Protein AF-A0A659UKK0-F1 (afdb_monomer_lite)

Radius of gyration: 21.69 Å; chains: 1; bounding box: 50×34×53 Å

pLDDT: mean 96.33, std 2.57, range [85.5, 98.81]

Foldseek 3Di:
DVQLVLLCQWQNVLDVCLNVLSVVLVVQCVVPPPPPSVVSVVVSVVVSVPGDTDRPVVVVVVVVVVCCVVVDDDDWDQLPFDQPDPVSVVVVRVPPHDQQCVDVVSHPPDDGD

Sequence (113 aa):
RRLVRMAMEDIGLADPQALVVANAAKDAYDYLGSPEGELAFAEATVYLATAPKSNAVYTAFKAATRAAKEHGSLLPPKHILNAPTKLMKEEDYGAGYRYDHDEPDAFSGQDYF

Secondary structure (DSSP, 8-state):
-HHHHHIIIIIGGG-THHHHHHHHHHHHHHHH-TTTTHHHHHHHHHHHHHS----HHHHHHHHHHHHHHHH--PPPPGGGS---SHHHHHTTTTTTPPPGGGSGGG-------

Structure (mmCIF, N/CA/C/O backbone):
data_AF-A0A659UKK0-F1
#
_entry.id   AF-A0A659UKK0-F1
#
loop_
_atom_site.group_PDB
_atom_site.id
_atom_site.type_symbol
_atom_site.label_atom_id
_atom_site.label_alt_id
_atom_site.label_comp_id
_atom_site.label_asym_id
_atom_site.label_entity_id
_atom_site.label_seq_id
_atom_site.pdbx_PDB_ins_code
_atom_site.Cartn_x
_atom_site.Cartn_y
_atom_site.Cartn_z
_atom_site.occupancy
_atom_site.B_iso_or_equiv
_atom_site.auth_seq_id
_atom_site.auth_comp_id
_atom_site.auth_asym_id
_atom_site.auth_atom_id
_atom_site.pdbx_PDB_model_num
ATOM 1 N N . ARG A 1 1 ? 13.217 5.309 -6.674 1.00 96.50 1 ARG A N 1
ATOM 2 C CA . ARG A 1 1 ? 12.400 6.102 -5.703 1.00 96.50 1 ARG A CA 1
ATOM 3 C C . ARG A 1 1 ? 11.157 6.753 -6.321 1.00 96.50 1 ARG A C 1
ATOM 5 O O . ARG A 1 1 ? 10.069 6.462 -5.854 1.00 96.50 1 ARG A O 1
ATOM 12 N N . ARG A 1 2 ? 11.265 7.634 -7.333 1.00 98.12 2 ARG A N 1
ATOM 13 C CA . ARG A 1 2 ? 10.076 8.303 -7.918 1.00 98.12 2 ARG A CA 1
ATOM 14 C C . ARG A 1 2 ? 9.097 7.340 -8.599 1.00 98.12 2 ARG A C 1
ATOM 16 O O . ARG A 1 2 ? 7.903 7.548 -8.464 1.00 98.12 2 ARG A O 1
ATOM 23 N N . LEU A 1 3 ? 9.591 6.257 -9.200 1.00 98.31 3 LEU A N 1
ATOM 24 C CA . LEU A 1 3 ? 8.756 5.184 -9.756 1.00 98.31 3 LEU A CA 1
ATOM 25 C C . LEU A 1 3 ? 7.833 4.554 -8.695 1.00 98.31 3 LEU A C 1
ATOM 27 O O . LEU A 1 3 ? 6.634 4.451 -8.906 1.00 98.31 3 LEU A O 1
ATOM 31 N N . VAL A 1 4 ? 8.358 4.259 -7.500 1.00 98.31 4 VAL A N 1
ATOM 32 C CA . VAL A 1 4 ? 7.560 3.756 -6.362 1.00 98.31 4 VAL A CA 1
ATOM 33 C C . VAL A 1 4 ? 6.497 4.770 -5.930 1.00 98.31 4 VAL A C 1
ATOM 35 O O . VAL A 1 4 ? 5.376 4.401 -5.593 1.00 98.31 4 VAL A O 1
ATOM 38 N N . ARG A 1 5 ? 6.823 6.070 -5.961 1.00 98.19 5 ARG A N 1
ATOM 39 C CA . ARG A 1 5 ? 5.847 7.118 -5.643 1.00 98.19 5 ARG A CA 1
ATOM 40 C C . ARG A 1 5 ? 4.724 7.179 -6.682 1.00 98.19 5 ARG A C 1
ATOM 42 O O . ARG A 1 5 ? 3.565 7.189 -6.287 1.00 98.19 5 ARG A O 1
ATOM 49 N N . MET A 1 6 ? 5.077 7.176 -7.966 1.00 98.31 6 MET A N 1
ATOM 50 C CA . MET A 1 6 ? 4.135 7.166 -9.091 1.00 98.31 6 MET A CA 1
ATOM 51 C C . MET A 1 6 ? 3.209 5.944 -9.040 1.00 98.31 6 MET A C 1
ATOM 53 O O . MET A 1 6 ? 2.004 6.084 -9.219 1.00 98.31 6 MET A O 1
ATOM 57 N N . ALA A 1 7 ? 3.738 4.765 -8.697 1.00 98.50 7 ALA A N 1
ATOM 58 C CA . ALA A 1 7 ? 2.944 3.547 -8.546 1.00 98.50 7 ALA A CA 1
ATOM 59 C C . ALA A 1 7 ? 1.777 3.695 -7.551 1.00 98.50 7 ALA A C 1
ATOM 61 O O . ALA A 1 7 ? 0.685 3.199 -7.806 1.00 98.50 7 ALA A O 1
ATOM 62 N N . MET A 1 8 ? 1.971 4.405 -6.435 1.00 97.62 8 MET A N 1
ATOM 63 C CA . MET A 1 8 ? 0.922 4.585 -5.419 1.00 97.62 8 MET A CA 1
ATOM 64 C C . MET A 1 8 ? 0.054 5.833 -5.636 1.00 97.62 8 MET A C 1
ATOM 66 O O . MET A 1 8 ? -1.075 5.875 -5.156 1.00 97.62 8 MET A O 1
ATOM 70 N N . GLU A 1 9 ? 0.589 6.866 -6.291 1.00 98.25 9 GLU A N 1
ATOM 71 C CA . GLU A 1 9 ? -0.087 8.160 -6.467 1.00 98.25 9 GLU A CA 1
ATOM 72 C C . GLU A 1 9 ? -0.895 8.243 -7.765 1.00 98.25 9 GLU A C 1
ATOM 74 O O . GLU A 1 9 ? -2.026 8.727 -7.739 1.00 98.25 9 GLU A O 1
ATOM 79 N N . ASP A 1 10 ? -0.332 7.750 -8.871 1.00 98.31 10 ASP A N 1
ATOM 80 C CA . ASP A 1 10 ? -0.880 7.929 -10.220 1.00 98.31 10 ASP A CA 1
ATOM 81 C C . ASP A 1 10 ? -1.542 6.660 -10.776 1.00 98.31 10 ASP A C 1
ATOM 83 O O . ASP A 1 10 ? -2.324 6.737 -11.725 1.00 98.31 10 ASP A O 1
ATOM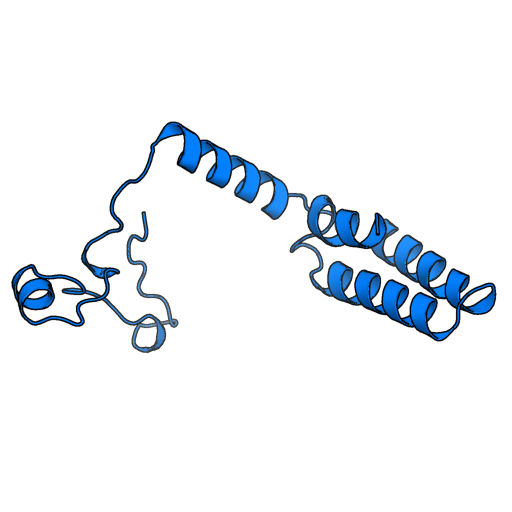 87 N N . ILE A 1 11 ? -1.238 5.489 -10.206 1.00 98.62 11 ILE A N 1
ATOM 88 C CA . ILE A 1 11 ? -1.792 4.188 -10.619 1.00 98.62 11 ILE A CA 1
ATOM 89 C C . ILE A 1 11 ? -2.680 3.606 -9.515 1.00 98.62 11 ILE A C 1
ATOM 91 O O . ILE A 1 11 ? -3.857 3.325 -9.750 1.00 98.62 11 ILE A O 1
ATOM 95 N N . GLY A 1 12 ? -2.153 3.471 -8.296 1.00 97.75 12 GLY A N 1
ATOM 96 C CA . GLY A 1 12 ? -2.925 3.068 -7.123 1.00 97.75 12 GLY A CA 1
ATOM 97 C C . GLY A 1 12 ? -3.675 1.750 -7.336 1.00 97.75 12 GLY A C 1
ATOM 98 O O . GLY A 1 12 ? -3.103 0.754 -7.766 1.00 97.75 12 GLY A O 1
ATOM 99 N N . LEU A 1 13 ? -4.978 1.744 -7.042 1.00 98.00 13 LEU A N 1
ATOM 100 C CA . LEU A 1 13 ? -5.824 0.554 -7.191 1.00 98.00 13 LEU A CA 1
ATOM 101 C C . LEU A 1 13 ? -6.288 0.285 -8.628 1.00 98.00 13 LEU A C 1
ATOM 103 O O . LEU A 1 13 ? -6.942 -0.729 -8.850 1.00 98.00 13 LEU A O 1
ATOM 107 N N . ALA A 1 14 ? -5.965 1.148 -9.600 1.00 98.31 14 ALA A N 1
ATOM 108 C CA . ALA A 1 14 ? -6.220 0.808 -11.000 1.00 98.31 14 ALA A CA 1
ATOM 109 C C . ALA A 1 14 ? -5.339 -0.361 -11.461 1.00 98.31 14 ALA A C 1
ATOM 111 O O . ALA A 1 14 ? -5.772 -1.157 -12.287 1.00 98.31 14 ALA A O 1
ATOM 112 N N . ASP A 1 15 ? -4.134 -0.474 -10.898 1.00 98.50 15 ASP A N 1
ATOM 113 C CA . ASP A 1 15 ? -3.274 -1.643 -11.040 1.00 98.50 15 ASP A CA 1
ATOM 114 C C . ASP A 1 15 ? -2.345 -1.790 -9.814 1.00 98.50 15 ASP A C 1
ATOM 116 O O . ASP A 1 15 ? -1.260 -1.199 -9.765 1.00 98.50 15 ASP A O 1
ATOM 120 N N . PRO A 1 16 ? -2.735 -2.608 -8.818 1.00 97.88 16 PRO A N 1
ATOM 121 C CA . PRO A 1 16 ? -1.934 -2.826 -7.616 1.00 97.88 16 PRO A CA 1
ATOM 122 C C . PRO A 1 16 ? -0.546 -3.439 -7.870 1.00 97.88 16 PRO A C 1
ATOM 124 O O . PRO A 1 16 ? 0.336 -3.311 -7.015 1.00 97.88 16 PRO A O 1
ATOM 127 N N . GLN A 1 17 ? -0.312 -4.082 -9.025 1.00 98.44 17 GLN A N 1
ATOM 128 C CA . GLN A 1 17 ? 0.996 -4.664 -9.352 1.00 98.44 17 GLN A CA 1
ATOM 129 C C . GLN A 1 17 ? 2.068 -3.597 -9.601 1.00 98.44 17 GLN A C 1
ATOM 131 O O . GLN A 1 17 ? 3.253 -3.871 -9.408 1.00 98.44 17 GLN A O 1
ATOM 136 N N . ALA A 1 18 ? 1.687 -2.355 -9.917 1.00 98.62 18 ALA A N 1
ATOM 137 C CA . ALA A 1 18 ? 2.623 -1.255 -10.138 1.00 98.62 18 ALA A CA 1
ATOM 138 C C . ALA A 1 18 ? 3.599 -1.030 -8.970 1.00 98.62 18 ALA A C 1
ATOM 140 O O . ALA A 1 18 ? 4.783 -0.763 -9.191 1.00 98.62 18 ALA A O 1
ATOM 141 N N . LEU A 1 19 ? 3.128 -1.157 -7.722 1.00 98.44 19 LEU A N 1
ATOM 142 C CA . LEU A 1 19 ? 3.987 -1.005 -6.544 1.00 98.44 19 LEU A CA 1
ATOM 143 C C . LEU A 1 19 ? 4.987 -2.162 -6.429 1.00 98.44 19 LEU A C 1
ATOM 145 O O . LEU A 1 19 ? 6.151 -1.940 -6.096 1.00 98.44 19 LEU A O 1
ATOM 149 N N . VAL A 1 20 ? 4.542 -3.382 -6.735 1.00 98.56 20 VAL A N 1
ATOM 150 C CA . VAL A 1 20 ? 5.381 -4.586 -6.712 1.00 98.56 20 VAL A CA 1
ATOM 151 C C . VAL A 1 20 ? 6.483 -4.477 -7.763 1.00 98.56 20 VAL A C 1
ATOM 153 O O . VAL A 1 20 ? 7.655 -4.618 -7.423 1.00 98.56 20 VAL A O 1
ATOM 156 N N . VAL A 1 21 ? 6.132 -4.122 -9.003 1.00 98.69 21 VAL A N 1
ATOM 157 C CA . VAL A 1 21 ? 7.086 -3.925 -10.108 1.00 98.69 21 VAL A CA 1
ATOM 158 C C . VAL A 1 21 ? 8.111 -2.839 -9.772 1.00 98.69 21 VAL A C 1
ATOM 160 O O . VAL A 1 21 ? 9.313 -3.042 -9.937 1.00 98.69 21 VAL A O 1
ATOM 163 N N . ALA A 1 22 ? 7.671 -1.692 -9.243 1.00 98.69 22 ALA A N 1
ATOM 164 C CA . ALA A 1 22 ? 8.581 -0.601 -8.895 1.00 98.69 22 ALA A CA 1
ATOM 165 C C . ALA A 1 22 ? 9.552 -0.963 -7.752 1.00 98.69 22 ALA A C 1
ATOM 167 O O . ALA A 1 22 ? 10.690 -0.482 -7.746 1.00 98.69 22 ALA A O 1
ATOM 168 N N . ASN A 1 23 ? 9.120 -1.792 -6.795 1.00 98.62 23 ASN A N 1
ATOM 169 C CA . ASN A 1 23 ? 9.985 -2.309 -5.731 1.00 98.62 23 ASN A CA 1
ATOM 170 C C . ASN A 1 23 ? 10.962 -3.363 -6.263 1.00 98.62 23 ASN A C 1
ATOM 172 O O . ASN A 1 23 ? 12.154 -3.257 -5.989 1.00 98.62 23 ASN A O 1
ATOM 176 N N . ALA A 1 24 ? 10.493 -4.296 -7.096 1.00 98.62 24 ALA A N 1
ATOM 177 C CA . ALA A 1 24 ? 11.342 -5.297 -7.736 1.00 98.62 24 ALA A CA 1
ATOM 178 C C . ALA A 1 24 ? 12.444 -4.649 -8.589 1.00 98.62 24 ALA A C 1
ATOM 180 O O . ALA A 1 24 ? 13.597 -5.063 -8.523 1.00 98.62 24 ALA A O 1
ATOM 181 N N . ALA A 1 25 ? 12.131 -3.569 -9.313 1.00 98.56 25 ALA A N 1
ATOM 182 C CA . ALA A 1 25 ? 13.132 -2.813 -10.063 1.00 98.56 25 ALA A CA 1
ATOM 183 C C . ALA A 1 25 ? 14.187 -2.154 -9.161 1.00 98.56 25 ALA A C 1
ATOM 185 O O . ALA A 1 25 ? 15.367 -2.117 -9.505 1.00 98.56 25 ALA A O 1
ATOM 186 N N . LYS A 1 26 ? 13.778 -1.650 -7.988 1.00 98.25 26 LYS A N 1
ATOM 187 C CA . LYS A 1 26 ? 14.713 -1.146 -6.973 1.00 98.25 26 LYS A CA 1
ATOM 188 C C . LYS A 1 26 ? 15.603 -2.276 -6.450 1.00 98.25 26 LYS A C 1
ATOM 190 O O . LYS A 1 26 ? 16.802 -2.065 -6.327 1.00 98.25 26 LYS A O 1
ATOM 195 N N . ASP A 1 27 ? 15.044 -3.450 -6.166 1.00 98.50 27 ASP A N 1
ATOM 196 C CA . ASP A 1 27 ? 15.811 -4.572 -5.612 1.00 98.50 27 ASP A CA 1
ATOM 197 C C . ASP A 1 27 ? 16.779 -5.162 -6.649 1.00 98.50 27 ASP A C 1
ATOM 199 O O . ASP A 1 27 ? 17.923 -5.466 -6.320 1.00 98.50 27 ASP A O 1
ATOM 203 N N . ALA A 1 28 ? 16.368 -5.238 -7.918 1.00 98.44 28 ALA A N 1
ATOM 204 C CA . ALA A 1 28 ? 17.232 -5.636 -9.025 1.00 98.44 28 ALA A CA 1
ATOM 205 C C . ALA A 1 28 ? 18.410 -4.667 -9.210 1.00 98.44 28 ALA A C 1
ATOM 207 O O . ALA A 1 28 ? 19.546 -5.107 -9.387 1.00 98.44 28 ALA A O 1
ATOM 208 N N . TYR A 1 29 ? 18.160 -3.356 -9.117 1.00 98.25 29 TYR A N 1
ATOM 209 C CA . TYR A 1 29 ? 19.228 -2.359 -9.174 1.00 98.25 29 TYR A CA 1
ATOM 210 C C . TYR A 1 29 ? 20.185 -2.473 -7.983 1.00 98.25 29 TYR A C 1
ATOM 212 O O . TYR A 1 29 ? 21.395 -2.400 -8.171 1.00 98.25 29 TYR A O 1
ATOM 220 N N . ASP A 1 30 ? 19.669 -2.675 -6.769 1.00 98.06 30 ASP A N 1
ATOM 221 C CA . ASP A 1 30 ? 20.511 -2.850 -5.581 1.00 98.06 30 ASP A CA 1
ATOM 222 C C . ASP A 1 30 ? 21.383 -4.115 -5.672 1.00 98.06 30 ASP A C 1
ATOM 224 O O . ASP A 1 30 ? 22.494 -4.131 -5.145 1.00 98.06 30 ASP A O 1
ATOM 228 N N . TYR A 1 31 ? 20.893 -5.163 -6.343 1.00 98.19 31 TYR A N 1
ATOM 229 C CA . TYR A 1 31 ? 21.625 -6.412 -6.544 1.00 98.19 31 TYR A CA 1
ATOM 230 C C . TYR A 1 31 ? 22.699 -6.316 -7.638 1.00 98.19 31 TYR A C 1
ATOM 232 O O . TYR A 1 31 ? 23.824 -6.765 -7.425 1.00 98.19 31 TYR A O 1
ATOM 240 N N . LEU A 1 32 ? 22.365 -5.745 -8.801 1.00 98.06 32 LEU A N 1
ATOM 241 C CA . LEU A 1 32 ? 23.254 -5.719 -9.973 1.00 98.06 32 LEU A CA 1
ATOM 242 C C . LEU A 1 32 ? 24.154 -4.477 -10.029 1.00 98.06 32 LEU A C 1
ATOM 244 O O . LEU A 1 32 ? 25.270 -4.539 -10.540 1.00 98.06 32 LEU A O 1
ATOM 248 N N . GLY A 1 33 ? 23.685 -3.340 -9.513 1.00 96.69 33 GLY A N 1
ATOM 249 C CA . GLY A 1 33 ? 24.343 -2.047 -9.683 1.00 96.69 33 GLY A CA 1
ATOM 250 C C . GLY A 1 33 ? 24.416 -1.595 -11.146 1.00 96.69 33 GLY A C 1
ATOM 251 O O . GLY A 1 33 ? 23.808 -2.178 -12.043 1.00 96.69 33 GLY A O 1
ATOM 252 N N . SER A 1 34 ? 25.160 -0.520 -11.403 1.00 95.44 34 SER A N 1
ATOM 253 C CA . SER A 1 34 ? 25.392 -0.054 -12.773 1.00 95.44 34 SER A CA 1
ATOM 254 C C . SER A 1 34 ? 26.470 -0.886 -13.480 1.00 95.44 34 SER A C 1
ATOM 256 O O . SER A 1 34 ? 27.475 -1.233 -12.853 1.00 95.44 34 SER A O 1
ATOM 258 N N . PRO A 1 35 ? 26.325 -1.124 -14.799 1.00 95.44 35 PRO A N 1
ATOM 259 C CA . PRO A 1 35 ? 25.248 -0.621 -15.669 1.00 95.44 35 PRO A CA 1
ATOM 260 C C . PRO A 1 35 ? 24.022 -1.549 -15.766 1.00 95.44 35 PRO A C 1
ATOM 262 O O . PRO A 1 35 ? 22.963 -1.125 -16.216 1.00 95.44 35 PRO A O 1
ATOM 265 N N . GLU A 1 36 ? 24.143 -2.813 -15.366 1.00 95.25 36 GLU A N 1
ATOM 266 C CA . GLU A 1 36 ? 23.150 -3.854 -15.672 1.00 95.25 36 GLU A CA 1
ATOM 267 C C . GLU A 1 36 ? 21.796 -3.624 -14.980 1.00 95.25 36 GLU A C 1
ATOM 269 O O . GLU A 1 36 ? 20.740 -3.856 -15.571 1.00 95.25 36 GLU A O 1
ATOM 274 N N . GLY A 1 37 ? 21.807 -3.087 -13.760 1.00 95.31 37 GLY A N 1
ATOM 275 C CA . GLY A 1 37 ? 20.606 -2.774 -12.991 1.00 95.31 37 GLY A CA 1
ATOM 276 C C . GLY A 1 37 ? 19.778 -1.616 -13.556 1.00 95.31 37 GLY A C 1
ATOM 277 O O . GLY A 1 37 ? 18.596 -1.498 -13.233 1.00 95.31 37 GLY A O 1
ATOM 278 N N . GLU A 1 38 ? 20.347 -0.758 -14.410 1.00 97.31 38 GLU A N 1
ATOM 279 C CA . GLU A 1 38 ? 19.631 0.396 -14.980 1.00 97.31 38 GLU A CA 1
ATOM 280 C C . GLU A 1 38 ? 18.449 -0.038 -15.858 1.00 97.31 38 GLU A C 1
ATOM 282 O O . GLU A 1 38 ? 17.414 0.639 -15.894 1.00 97.31 38 GLU A O 1
ATOM 287 N N . LEU A 1 39 ? 18.563 -1.205 -16.502 1.00 98.06 39 LEU A N 1
ATOM 288 C CA . LEU A 1 39 ? 17.505 -1.770 -17.336 1.00 98.06 39 LEU A CA 1
ATOM 289 C C . LEU A 1 39 ? 16.228 -2.056 -16.532 1.00 98.06 39 LEU A C 1
ATOM 291 O O . LEU A 1 39 ? 15.131 -1.840 -17.044 1.00 98.06 39 LEU A O 1
ATOM 295 N N . ALA A 1 40 ? 16.353 -2.432 -15.255 1.00 98.31 40 ALA A N 1
ATOM 296 C CA . ALA A 1 40 ? 15.203 -2.671 -14.387 1.00 98.31 40 ALA A CA 1
ATOM 297 C C . ALA A 1 40 ? 14.380 -1.389 -14.159 1.00 98.31 40 ALA A C 1
ATOM 299 O O . ALA A 1 40 ? 13.147 -1.418 -14.126 1.00 98.31 40 ALA A O 1
ATOM 300 N N . PHE A 1 41 ? 15.038 -0.227 -14.054 1.00 98.31 41 PHE A N 1
ATOM 301 C CA . PHE A 1 41 ? 14.329 1.051 -13.966 1.00 98.31 41 PHE A CA 1
ATOM 302 C C . PHE A 1 41 ? 13.690 1.461 -15.290 1.00 98.31 41 PHE A C 1
ATOM 304 O O . PHE A 1 41 ? 12.606 2.051 -15.268 1.00 98.31 41 PHE A O 1
ATOM 311 N N . ALA A 1 42 ? 14.318 1.151 -16.426 1.00 98.38 42 ALA A N 1
ATOM 312 C CA . ALA A 1 42 ? 13.718 1.386 -17.737 1.00 98.38 42 ALA A CA 1
ATOM 313 C C . ALA A 1 42 ? 12.437 0.552 -17.916 1.00 98.38 42 ALA A C 1
ATOM 315 O O . ALA A 1 42 ? 11.393 1.107 -18.265 1.00 98.38 42 ALA A O 1
ATOM 316 N N . GLU A 1 43 ? 12.487 -0.740 -17.584 1.00 98.56 43 GLU A N 1
ATOM 317 C CA . GLU A 1 43 ? 11.337 -1.649 -17.625 1.00 98.56 43 GLU A CA 1
ATOM 318 C C . GLU A 1 43 ? 10.186 -1.152 -16.739 1.00 98.56 43 GLU A C 1
ATOM 320 O O . GLU A 1 43 ? 9.066 -0.953 -17.220 1.00 98.56 43 GLU A O 1
ATOM 325 N N . ALA A 1 44 ? 10.469 -0.843 -15.468 1.00 98.62 44 ALA A N 1
ATOM 326 C CA . ALA A 1 44 ? 9.459 -0.306 -14.560 1.00 98.62 44 ALA A CA 1
ATOM 327 C C . ALA A 1 44 ? 8.884 1.032 -15.048 1.00 98.62 44 ALA A C 1
ATOM 329 O O . ALA A 1 44 ? 7.694 1.288 -14.888 1.00 98.62 44 ALA A O 1
ATOM 330 N N . THR A 1 45 ? 9.690 1.893 -15.671 1.00 98.75 45 THR A N 1
ATOM 331 C CA . THR A 1 45 ? 9.197 3.171 -16.210 1.00 98.75 45 THR A CA 1
ATOM 332 C C . THR A 1 45 ? 8.172 2.951 -17.318 1.00 98.75 45 THR A C 1
ATOM 334 O O . THR A 1 45 ? 7.114 3.580 -17.294 1.00 98.75 45 THR A O 1
ATOM 337 N N . VAL A 1 46 ? 8.453 2.047 -18.261 1.00 98.69 46 VAL A N 1
ATOM 338 C CA . VAL A 1 46 ? 7.520 1.721 -19.349 1.00 98.69 46 VAL A CA 1
ATOM 339 C C . VAL A 1 46 ? 6.239 1.111 -18.786 1.00 98.69 46 VAL A C 1
ATOM 341 O O . VAL A 1 46 ? 5.156 1.573 -19.142 1.00 98.69 46 VAL A O 1
ATOM 344 N N . TYR A 1 47 ? 6.358 0.167 -17.845 1.00 98.81 47 TYR A N 1
ATOM 345 C CA . TYR A 1 47 ? 5.213 -0.430 -17.156 1.00 98.81 47 TYR A CA 1
ATOM 346 C C . TYR A 1 47 ? 4.292 0.642 -16.557 1.00 98.81 47 TYR A C 1
ATOM 348 O O . TYR A 1 47 ? 3.100 0.699 -16.866 1.00 98.81 47 TYR A O 1
ATOM 356 N N . LEU A 1 48 ? 4.851 1.545 -15.742 1.00 98.69 48 LEU A N 1
ATOM 357 C CA . LEU A 1 48 ? 4.080 2.599 -15.081 1.00 98.69 48 LEU A CA 1
ATOM 358 C C . LEU A 1 48 ? 3.483 3.588 -16.094 1.00 98.69 48 LEU A C 1
ATOM 360 O O . LEU A 1 48 ? 2.355 4.053 -15.912 1.00 98.69 48 LEU A O 1
ATOM 364 N N . ALA A 1 49 ? 4.197 3.891 -17.183 1.00 98.62 49 ALA A N 1
ATOM 365 C CA . ALA A 1 49 ? 3.704 4.768 -18.241 1.00 98.62 49 ALA A CA 1
ATOM 366 C C . ALA A 1 49 ? 2.454 4.192 -18.926 1.00 98.62 49 ALA A C 1
ATOM 368 O O . ALA A 1 49 ? 1.496 4.934 -19.156 1.00 98.62 49 ALA A O 1
ATOM 369 N N . THR A 1 50 ? 2.415 2.880 -19.165 1.00 98.50 50 THR A N 1
ATOM 370 C CA . THR A 1 50 ? 1.302 2.203 -19.852 1.00 98.50 50 THR A CA 1
ATOM 371 C C . THR A 1 50 ? 0.198 1.686 -18.928 1.00 98.50 50 THR A C 1
ATOM 373 O O . THR A 1 50 ? -0.883 1.365 -19.411 1.00 98.50 50 THR A O 1
ATOM 376 N N . ALA A 1 51 ? 0.435 1.621 -17.614 1.00 98.62 51 ALA A N 1
ATOM 377 C CA . ALA A 1 51 ? -0.551 1.151 -16.638 1.00 98.62 51 ALA A CA 1
ATOM 378 C C . ALA A 1 51 ? -1.833 2.017 -16.619 1.00 98.62 51 ALA A C 1
ATOM 380 O O . ALA A 1 51 ? -1.767 3.226 -16.883 1.00 98.62 51 ALA A O 1
ATOM 381 N N . PRO A 1 52 ? -3.004 1.453 -16.270 1.00 98.50 52 PRO A N 1
ATOM 382 C CA . PRO A 1 52 ? -4.204 2.249 -16.033 1.00 98.50 52 PRO A CA 1
ATOM 383 C C . PRO A 1 52 ? -3.963 3.236 -14.878 1.00 98.50 52 PRO A C 1
ATOM 385 O O . PRO A 1 52 ? -3.258 2.936 -13.917 1.00 98.50 52 PRO A O 1
ATOM 388 N N . LYS A 1 53 ? -4.509 4.450 -14.994 1.00 98.44 53 LYS A N 1
ATOM 389 C CA . LYS A 1 53 ? -4.225 5.554 -14.067 1.00 98.44 53 LYS A CA 1
ATOM 390 C C . LYS A 1 53 ? -5.390 5.783 -13.112 1.00 98.44 53 LYS A C 1
ATOM 392 O O . LYS A 1 53 ? -6.541 5.847 -13.539 1.00 98.44 53 LYS A O 1
ATOM 397 N N . SER A 1 54 ? -5.087 5.949 -11.831 1.00 98.44 54 SER A N 1
ATOM 398 C CA . SER A 1 54 ? -6.051 6.354 -10.813 1.00 98.44 54 SER A CA 1
ATOM 399 C C . SER A 1 54 ? -5.347 7.011 -9.636 1.00 98.44 54 SER A C 1
ATOM 401 O O . SER A 1 54 ? -4.501 6.411 -8.978 1.00 98.44 54 SER A O 1
ATOM 403 N N . ASN A 1 55 ? -5.778 8.229 -9.318 1.00 98.06 55 ASN A N 1
ATOM 404 C CA . ASN A 1 55 ? -5.391 8.942 -8.104 1.00 98.06 55 ASN A CA 1
ATOM 405 C C . ASN A 1 55 ? -6.476 8.858 -7.010 1.00 98.06 55 ASN A C 1
ATOM 407 O O . ASN A 1 55 ? -6.473 9.653 -6.065 1.00 98.06 55 ASN A O 1
ATOM 411 N N . ALA A 1 56 ? -7.428 7.920 -7.125 1.00 98.25 56 ALA A N 1
ATOM 412 C CA . ALA A 1 56 ? -8.574 7.817 -6.219 1.00 98.25 56 ALA A CA 1
ATOM 413 C C . ALA A 1 56 ? -8.138 7.601 -4.761 1.00 98.25 56 ALA A C 1
ATOM 415 O O . ALA A 1 56 ? -8.595 8.304 -3.864 1.00 98.25 56 ALA A O 1
ATOM 416 N N . VAL A 1 57 ? -7.181 6.698 -4.521 1.00 97.25 57 VAL A N 1
ATOM 417 C CA . VAL A 1 57 ? -6.636 6.467 -3.171 1.00 97.25 57 VAL A CA 1
ATOM 418 C C . VAL A 1 57 ? -5.891 7.696 -2.656 1.00 97.25 57 VAL A C 1
ATOM 420 O O . VAL A 1 57 ? -6.058 8.081 -1.501 1.00 97.25 57 VAL A O 1
ATOM 423 N N . TYR A 1 58 ? -5.102 8.351 -3.512 1.00 97.38 58 TYR A N 1
ATOM 424 C CA . TYR A 1 58 ? -4.358 9.551 -3.136 1.00 97.38 58 TYR A CA 1
ATOM 425 C C . TYR A 1 58 ? -5.291 10.690 -2.696 1.00 97.38 58 TYR A C 1
ATOM 427 O O . TYR A 1 58 ? -5.079 11.321 -1.656 1.00 97.38 58 TYR A O 1
ATOM 435 N N . THR A 1 59 ? -6.358 10.928 -3.458 1.00 98.25 59 THR A N 1
ATOM 436 C CA . THR A 1 59 ? -7.355 11.961 -3.150 1.00 98.25 59 THR A CA 1
ATOM 437 C C . THR A 1 59 ? -8.209 11.598 -1.933 1.00 98.25 59 THR A C 1
ATOM 439 O O . THR A 1 59 ? -8.402 12.459 -1.069 1.00 98.25 59 THR A O 1
ATOM 442 N N . ALA A 1 60 ? -8.634 10.338 -1.796 1.00 98.19 60 ALA A N 1
ATOM 443 C CA . ALA A 1 60 ? -9.363 9.844 -0.627 1.00 98.19 60 ALA A CA 1
ATOM 444 C C . ALA A 1 60 ? -8.538 9.985 0.662 1.00 98.19 60 ALA A C 1
ATOM 446 O O . ALA A 1 60 ? -9.020 10.542 1.648 1.00 98.19 60 ALA A O 1
ATOM 447 N N . PHE A 1 61 ? -7.262 9.588 0.643 1.00 98.06 61 PHE A N 1
ATOM 448 C CA . PHE A 1 61 ? -6.372 9.728 1.797 1.00 98.06 61 PHE A CA 1
ATOM 449 C C . PHE A 1 61 ? -6.145 11.197 2.180 1.00 98.06 61 PHE A C 1
ATOM 451 O O . PHE A 1 61 ? -6.144 11.548 3.364 1.00 98.06 61 PHE A O 1
ATOM 458 N N . LYS A 1 62 ? -6.011 12.086 1.186 1.00 97.94 62 LYS A N 1
ATOM 459 C CA . LYS A 1 62 ? -5.915 13.534 1.417 1.00 97.94 62 LYS A CA 1
ATOM 460 C C . LYS A 1 62 ? -7.183 14.088 2.077 1.00 97.94 62 LYS A C 1
ATOM 462 O O . LYS A 1 62 ? -7.074 14.908 2.987 1.00 97.94 62 LYS A O 1
ATOM 467 N N . ALA A 1 63 ? -8.363 13.645 1.641 1.00 98.19 63 ALA A N 1
ATOM 468 C CA . ALA A 1 63 ? -9.637 14.048 2.231 1.00 98.19 63 ALA A CA 1
ATOM 469 C C . ALA A 1 63 ? -9.790 13.533 3.671 1.00 98.19 63 ALA A C 1
ATOM 471 O O . ALA A 1 63 ? -10.088 14.329 4.558 1.00 98.19 63 ALA A O 1
ATOM 472 N N . ALA A 1 64 ? -9.489 12.255 3.922 1.00 96.62 64 ALA A N 1
ATOM 473 C CA . ALA A 1 64 ? -9.520 11.660 5.260 1.00 96.62 64 ALA A CA 1
ATOM 474 C C . ALA A 1 64 ? -8.556 12.368 6.228 1.00 96.62 64 ALA A C 1
ATOM 476 O O . ALA A 1 6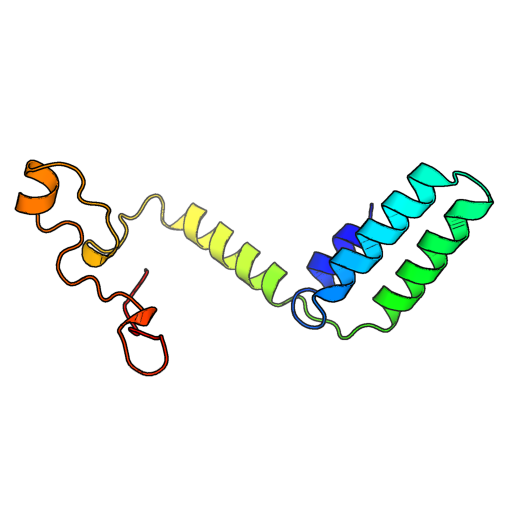4 ? -8.929 12.724 7.343 1.00 96.62 64 ALA A O 1
ATOM 477 N N . THR A 1 65 ? -7.333 12.666 5.774 1.00 96.69 65 THR A N 1
ATOM 478 C CA . THR A 1 65 ? -6.341 13.409 6.571 1.00 96.69 65 THR A CA 1
ATOM 479 C C . THR A 1 65 ? -6.825 14.816 6.920 1.00 96.69 65 THR A C 1
ATOM 481 O O . THR A 1 65 ? -6.547 15.313 8.011 1.00 96.69 65 THR A O 1
ATOM 484 N N . ARG A 1 66 ? -7.525 15.488 5.996 1.00 97.31 66 ARG A N 1
ATOM 485 C CA . ARG A 1 66 ? -8.110 16.807 6.254 1.00 97.31 66 ARG A CA 1
ATOM 486 C C . ARG A 1 66 ? -9.235 16.710 7.285 1.00 97.31 66 ARG A C 1
ATOM 488 O O . ARG A 1 66 ? -9.182 17.436 8.270 1.00 97.31 66 ARG A O 1
ATOM 495 N N . ALA A 1 67 ? -10.166 15.775 7.105 1.00 95.62 67 ALA A N 1
ATOM 496 C CA . ALA A 1 67 ? -11.268 15.559 8.038 1.00 95.62 67 ALA A CA 1
ATOM 497 C C . ALA A 1 67 ? -10.762 15.289 9.467 1.00 95.62 67 ALA A C 1
ATOM 499 O O . ALA A 1 67 ? -11.208 15.935 10.410 1.00 95.62 67 ALA A O 1
ATOM 500 N N . ALA A 1 68 ? -9.751 14.429 9.630 1.00 94.06 68 ALA A N 1
ATOM 501 C CA . ALA A 1 68 ? -9.155 14.149 10.939 1.00 94.06 68 ALA A CA 1
ATOM 502 C C . ALA A 1 68 ? -8.531 15.394 11.606 1.00 94.06 68 ALA A C 1
ATOM 504 O O . ALA A 1 68 ? -8.577 15.538 12.825 1.00 94.06 68 ALA A O 1
ATOM 505 N N . LYS A 1 69 ? -7.955 16.313 10.819 1.00 94.75 69 LYS A N 1
ATOM 506 C CA . LYS A 1 69 ? -7.397 17.576 11.336 1.00 94.75 69 LYS A CA 1
ATOM 507 C C . LYS A 1 69 ? -8.477 18.584 11.721 1.00 94.75 69 LYS A C 1
ATOM 509 O O . LYS A 1 69 ? -8.271 19.349 12.656 1.00 94.75 69 LYS A O 1
ATOM 514 N N . GLU A 1 70 ? -9.585 18.608 10.987 1.00 96.38 70 GLU A N 1
ATOM 515 C CA . GLU A 1 70 ? -10.677 19.569 11.177 1.00 96.38 70 GLU A CA 1
ATOM 516 C C . GLU A 1 70 ? -11.627 19.162 12.312 1.00 96.38 70 GLU A C 1
ATOM 518 O O . GLU A 1 70 ? -12.118 20.029 13.032 1.00 96.38 70 GLU A O 1
ATOM 523 N N . HIS A 1 71 ? -11.862 17.861 12.503 1.00 90.94 71 HIS A N 1
ATOM 524 C CA . HIS A 1 71 ? -12.873 17.348 13.436 1.00 90.94 71 HIS A CA 1
ATOM 525 C C . HIS A 1 71 ? -12.315 16.834 14.774 1.00 90.94 71 HIS A C 1
ATOM 527 O O . HIS A 1 71 ? -13.087 16.475 15.661 1.00 90.94 71 HIS A O 1
ATOM 533 N N . GLY A 1 72 ? -10.991 16.839 14.963 1.00 85.50 72 GLY A N 1
ATOM 534 C CA . GLY A 1 72 ? -10.359 16.396 16.208 1.00 85.50 72 GLY A CA 1
ATOM 535 C C . GLY A 1 72 ? -10.518 14.892 16.468 1.00 85.50 72 GLY A C 1
ATOM 536 O O . GLY A 1 72 ? -10.668 14.093 15.548 1.00 85.50 72 GLY A O 1
ATOM 537 N N . SER A 1 73 ? -10.443 14.491 17.739 1.00 87.88 73 SER A N 1
ATOM 538 C CA . SER A 1 73 ? -10.478 13.083 18.159 1.00 87.88 73 SER A CA 1
ATOM 539 C C . SER A 1 73 ? -11.884 12.654 18.576 1.00 87.88 73 SER A C 1
ATOM 541 O O . SER A 1 73 ? -12.180 12.559 19.767 1.00 87.88 73 SER A O 1
ATOM 543 N N . LEU A 1 74 ? -12.752 12.408 17.593 1.00 90.62 74 LEU A N 1
ATOM 544 C CA . LEU A 1 74 ? -14.056 11.789 17.836 1.00 90.62 74 LEU A CA 1
ATOM 545 C C . LEU A 1 74 ? -13.879 10.352 18.347 1.00 90.62 74 LEU A C 1
ATOM 547 O O . LEU A 1 74 ? -12.945 9.648 17.953 1.00 90.62 74 LEU A O 1
ATOM 551 N N . LEU A 1 75 ? -14.766 9.928 19.249 1.00 90.19 75 LEU A N 1
ATOM 552 C CA . LEU A 1 75 ? -14.795 8.542 19.706 1.00 90.19 75 LEU A CA 1
ATOM 553 C C . LEU A 1 75 ? -15.392 7.654 18.607 1.00 90.19 75 LEU A C 1
ATOM 555 O O . LEU A 1 75 ? -16.422 8.032 18.050 1.00 90.19 75 LEU A O 1
ATOM 559 N N . PRO A 1 76 ? -14.806 6.476 18.332 1.00 92.38 76 PRO A N 1
ATOM 560 C CA . PRO A 1 76 ? -15.423 5.501 17.443 1.00 92.38 76 PRO A CA 1
ATOM 561 C C . PRO A 1 76 ? -16.793 5.042 17.974 1.00 92.38 76 PRO A C 1
ATOM 563 O O . PRO A 1 76 ? -17.010 5.062 19.195 1.00 92.38 76 PRO A O 1
ATOM 566 N N . PRO A 1 77 ? -17.692 4.552 17.103 1.00 93.19 77 PRO A N 1
ATOM 567 C CA . PRO A 1 77 ? -18.933 3.912 17.524 1.00 93.19 77 PRO A CA 1
ATOM 568 C C . PRO A 1 77 ? -18.700 2.828 18.583 1.00 93.19 77 PRO A C 1
ATOM 570 O O . PRO A 1 77 ? -17.792 2.004 18.468 1.00 93.19 77 PRO A O 1
ATOM 573 N N . LYS A 1 78 ? -19.548 2.790 19.622 1.00 93.44 78 LYS A N 1
ATOM 574 C CA . LYS A 1 78 ? -19.375 1.869 20.763 1.00 93.44 78 LYS A CA 1
ATOM 575 C C . LYS A 1 78 ? -19.254 0.401 20.352 1.00 93.44 78 LYS A C 1
ATOM 577 O O . LYS A 1 78 ? -18.486 -0.333 20.970 1.00 93.44 78 LYS A O 1
ATOM 582 N N . HIS A 1 79 ? -19.977 -0.015 19.314 1.00 94.25 79 HIS A N 1
ATOM 583 C CA . HIS A 1 79 ? -19.999 -1.403 18.858 1.00 94.25 79 HIS A CA 1
ATOM 584 C C . HIS A 1 79 ? -18.669 -1.861 18.234 1.00 94.25 79 HIS A C 1
ATOM 586 O O . HIS A 1 79 ? -18.435 -3.057 18.169 1.00 94.25 79 HIS A O 1
ATOM 592 N N . ILE A 1 80 ? -17.764 -0.957 17.840 1.00 94.31 80 ILE A N 1
ATOM 593 C CA . ILE A 1 80 ? -16.413 -1.326 17.367 1.00 94.31 80 ILE A CA 1
ATOM 594 C C . ILE A 1 80 ? -15.319 -1.102 18.417 1.00 94.31 80 ILE A C 1
ATOM 596 O O . ILE A 1 80 ? -14.137 -1.325 18.150 1.00 94.31 80 ILE A O 1
ATOM 600 N N . LEU A 1 81 ? -15.688 -0.662 19.624 1.00 94.50 81 LEU A N 1
ATOM 601 C CA . LEU A 1 81 ? -14.742 -0.525 20.725 1.00 94.50 81 LEU A CA 1
ATOM 602 C C . LEU A 1 81 ? -14.387 -1.895 21.303 1.00 94.50 81 LEU A C 1
ATOM 604 O O . LEU A 1 81 ? -15.242 -2.751 21.519 1.00 94.50 81 LEU A O 1
ATOM 608 N N . ASN A 1 82 ? -13.111 -2.072 21.638 1.00 93.69 82 ASN A N 1
ATOM 609 C CA . ASN A 1 82 ? -12.678 -3.232 22.403 1.00 93.69 82 ASN A CA 1
ATOM 610 C C . ASN A 1 82 ? -13.205 -3.149 23.851 1.00 93.69 82 ASN A C 1
ATOM 612 O O . ASN A 1 82 ? -13.160 -2.083 24.470 1.00 93.69 82 ASN A O 1
ATOM 616 N N . ALA A 1 83 ? -13.625 -4.283 24.415 1.00 92.69 83 ALA A N 1
ATOM 617 C CA . ALA A 1 83 ? -14.158 -4.383 25.778 1.00 92.69 83 ALA A CA 1
ATOM 618 C C . ALA A 1 83 ? -13.425 -5.436 26.639 1.00 92.69 83 ALA A C 1
ATOM 620 O O . ALA A 1 83 ? -14.021 -6.423 27.084 1.00 92.69 83 ALA A O 1
ATOM 621 N N . PRO A 1 84 ? -12.114 -5.268 26.895 1.00 93.75 84 PRO A N 1
ATOM 622 C CA . PRO A 1 84 ? -11.316 -6.262 27.612 1.00 93.75 84 PRO A CA 1
ATOM 623 C C . PRO A 1 84 ? -11.581 -6.287 29.125 1.00 93.75 84 PRO A C 1
ATOM 625 O O . PRO A 1 84 ? -11.360 -7.313 29.766 1.00 93.75 84 PRO A O 1
ATOM 628 N N . THR A 1 85 ? -12.044 -5.181 29.716 1.00 95.31 85 THR A N 1
ATOM 629 C CA . THR A 1 85 ? -12.283 -5.078 31.166 1.00 95.31 85 THR A CA 1
ATOM 630 C C . THR A 1 85 ? -13.754 -5.290 31.522 1.00 95.31 85 THR A C 1
ATOM 632 O O . THR A 1 85 ? -14.637 -5.107 30.687 1.00 95.31 85 THR A O 1
ATOM 635 N N . LYS A 1 86 ? -14.033 -5.644 32.785 1.00 93.19 86 LYS A N 1
ATOM 636 C CA . LYS A 1 86 ? -15.411 -5.782 33.287 1.00 93.19 86 LYS A CA 1
ATOM 637 C C . LYS A 1 86 ? -16.190 -4.468 33.167 1.00 93.19 86 LYS A C 1
ATOM 639 O O . LYS A 1 86 ? -17.294 -4.481 32.646 1.00 93.19 86 LYS A O 1
ATOM 644 N N . LEU A 1 87 ? -15.563 -3.354 33.554 1.00 94.56 87 LEU A N 1
ATOM 645 C CA . LEU A 1 87 ? -16.156 -2.019 33.463 1.00 94.56 87 LEU A CA 1
ATOM 646 C C . LEU A 1 87 ? -16.532 -1.657 32.018 1.00 94.56 87 LEU A C 1
ATOM 648 O O . LEU A 1 87 ? -17.622 -1.171 31.772 1.00 94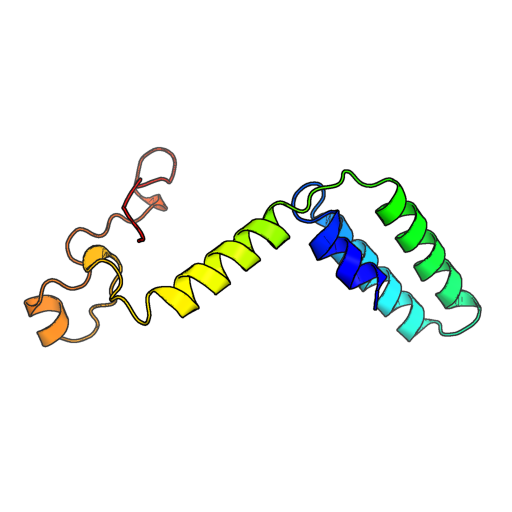.56 87 LEU A O 1
ATOM 652 N N . MET A 1 88 ? -15.666 -1.943 31.042 1.00 94.00 88 MET A N 1
ATOM 653 C CA . MET A 1 88 ? -15.964 -1.650 29.631 1.00 94.00 88 MET A CA 1
ATOM 654 C C . MET A 1 88 ? -17.159 -2.450 29.101 1.00 94.00 88 MET A C 1
ATOM 656 O O . MET A 1 88 ? -17.948 -1.923 28.325 1.00 94.00 88 MET A O 1
ATOM 660 N N . LYS A 1 89 ? -17.312 -3.708 29.530 1.00 91.88 89 LYS A N 1
ATOM 661 C CA . LYS A 1 89 ? -18.482 -4.527 29.178 1.00 91.88 89 LYS A CA 1
ATOM 662 C C . LYS A 1 89 ? -19.757 -4.013 29.844 1.00 91.88 89 LYS A C 1
ATOM 664 O O . LYS A 1 89 ? -20.805 -4.048 29.220 1.00 91.88 89 LYS A O 1
ATOM 669 N N . GLU A 1 90 ? -19.658 -3.545 31.089 1.00 94.62 90 GLU A N 1
ATOM 670 C CA . GLU A 1 90 ? -20.769 -2.911 31.817 1.00 94.62 90 GLU A CA 1
ATOM 671 C C . GLU A 1 90 ? -21.209 -1.587 31.162 1.00 94.62 90 GLU A C 1
ATOM 673 O O . GLU A 1 90 ? -22.378 -1.233 31.241 1.00 94.62 90 GLU A O 1
ATOM 678 N N . GLU A 1 91 ? -20.303 -0.901 30.459 1.00 94.25 91 GLU A N 1
ATOM 679 C CA . GLU A 1 91 ? -20.566 0.321 29.677 1.00 94.25 91 GLU A CA 1
ATOM 680 C C . GLU A 1 91 ? -20.998 0.056 28.215 1.00 94.25 91 GLU A C 1
ATOM 682 O O . GLU A 1 91 ? -21.032 0.980 27.383 1.00 94.25 91 GLU A O 1
ATOM 687 N N . ASP A 1 92 ? -21.317 -1.204 27.898 1.00 93.56 92 ASP A N 1
ATOM 688 C CA . ASP A 1 92 ? -21.760 -1.698 26.587 1.00 93.56 92 ASP A CA 1
ATOM 689 C C . ASP A 1 92 ? -20.741 -1.497 25.450 1.00 93.56 92 ASP A C 1
ATOM 691 O O . ASP A 1 92 ? -21.099 -1.314 24.282 1.00 93.56 92 ASP A O 1
ATOM 695 N N . TYR A 1 93 ? -19.441 -1.528 25.753 1.00 94.81 93 TYR A N 1
ATOM 696 C CA . TYR A 1 93 ? -18.419 -1.472 24.703 1.00 94.81 93 TYR A CA 1
ATOM 697 C C . TYR A 1 93 ? -18.431 -2.785 23.916 1.00 94.81 93 TYR A C 1
ATOM 699 O O . TYR A 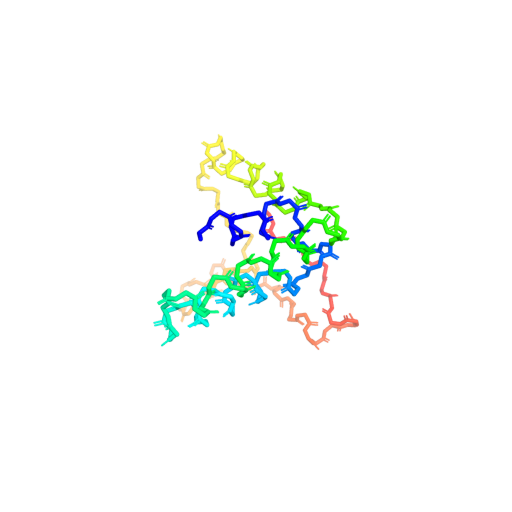1 93 ? -18.495 -3.872 24.494 1.00 94.81 93 TYR A O 1
ATOM 707 N N . GLY A 1 94 ? -18.392 -2.687 22.588 1.00 92.75 94 GLY A N 1
ATOM 708 C CA . GLY A 1 94 ? -18.493 -3.835 21.687 1.00 92.75 94 GLY A CA 1
ATOM 709 C C . GLY A 1 94 ? -19.882 -4.484 21.641 1.00 92.75 94 GLY A C 1
ATOM 710 O O . GLY A 1 94 ? -20.083 -5.440 20.892 1.00 92.75 94 GLY A O 1
ATOM 711 N N . ALA A 1 95 ? -20.857 -3.991 22.415 1.00 93.44 95 ALA A N 1
ATOM 712 C CA . ALA A 1 95 ? -22.219 -4.504 22.367 1.00 93.44 95 ALA A CA 1
ATOM 713 C C . ALA A 1 95 ? -22.846 -4.201 20.998 1.00 93.44 95 ALA A C 1
ATOM 715 O O . ALA A 1 95 ? -22.739 -3.089 20.480 1.00 93.44 95 ALA A O 1
ATOM 716 N N . GLY A 1 96 ? -23.496 -5.205 20.408 1.00 92.44 96 GLY A N 1
ATOM 717 C CA . GLY A 1 96 ? -24.094 -5.094 19.077 1.00 92.44 96 GLY A CA 1
ATOM 718 C C . GLY A 1 96 ? -23.109 -5.232 17.913 1.00 92.44 96 GLY A C 1
ATOM 719 O O . GLY A 1 96 ? -23.546 -5.103 16.774 1.00 92.44 96 GLY A O 1
ATOM 720 N N . TYR A 1 97 ? -21.826 -5.524 18.172 1.00 95.81 97 TYR A N 1
ATOM 721 C CA . TYR A 1 97 ? -20.874 -5.843 17.111 1.00 95.81 97 TYR A CA 1
ATOM 722 C C . TYR A 1 97 ? -21.323 -7.077 16.327 1.00 95.81 97 TYR A C 1
ATOM 724 O O . TYR A 1 97 ? -21.527 -8.153 16.894 1.00 95.81 97 TYR A O 1
ATOM 732 N N . ARG A 1 98 ? -21.421 -6.924 15.012 1.00 95.50 98 ARG A N 1
ATOM 733 C CA . ARG A 1 98 ? -21.636 -8.009 14.057 1.00 95.50 98 ARG A CA 1
ATOM 734 C C . ARG A 1 98 ? -20.312 -8.342 13.389 1.00 95.50 98 ARG A C 1
ATOM 736 O O . ARG A 1 98 ? -19.662 -7.468 12.817 1.00 95.50 98 ARG A O 1
ATOM 743 N N . TYR A 1 99 ? -19.894 -9.595 13.498 1.00 95.25 99 TYR A N 1
ATOM 744 C CA . TYR A 1 99 ? -18.666 -10.051 12.867 1.00 95.25 99 TYR A CA 1
ATOM 745 C C . TYR A 1 99 ? -18.941 -10.326 11.392 1.00 95.25 99 TYR A C 1
ATOM 747 O O . TYR A 1 99 ? -19.740 -11.200 11.078 1.00 95.25 99 TYR A O 1
ATOM 755 N N . ASP A 1 100 ? -18.285 -9.582 10.497 1.00 96.00 100 ASP A N 1
ATOM 756 C CA . ASP A 1 100 ? -18.587 -9.616 9.062 1.00 96.00 100 ASP A CA 1
ATOM 757 C C . ASP A 1 100 ? -18.604 -11.039 8.495 1.00 96.00 100 ASP A C 1
ATOM 759 O O . ASP A 1 100 ? -19.512 -11.375 7.753 1.00 96.00 100 ASP A O 1
ATOM 763 N N . HIS A 1 101 ? -17.670 -11.905 8.895 1.00 96.81 101 HIS A N 1
ATOM 764 C CA . HIS A 1 101 ? -17.583 -13.277 8.383 1.00 96.81 101 HIS A CA 1
ATOM 765 C C . HIS A 1 101 ? -18.757 -14.192 8.768 1.00 96.81 101 HIS A C 1
ATOM 767 O O . HIS A 1 101 ? -18.955 -15.207 8.100 1.00 96.81 101 HIS A O 1
ATOM 773 N N . ASP A 1 102 ? -19.514 -13.846 9.810 1.00 97.62 102 ASP A N 1
ATOM 774 C CA . ASP A 1 102 ? -20.707 -14.590 10.230 1.00 97.62 102 ASP A CA 1
ATOM 775 C C . ASP A 1 102 ? -21.984 -14.063 9.549 1.00 97.62 102 ASP A C 1
ATOM 777 O O . ASP A 1 102 ? -23.048 -14.679 9.649 1.00 97.62 102 ASP A O 1
ATOM 781 N N . GLU A 1 103 ? -21.895 -12.930 8.848 1.00 97.25 103 GLU A N 1
ATOM 782 C CA . GLU A 1 103 ? -23.014 -12.290 8.165 1.00 97.25 103 GLU A CA 1
ATOM 783 C C . GLU A 1 103 ? -23.131 -12.744 6.702 1.00 97.25 103 GLU A C 1
ATOM 785 O O . GLU A 1 103 ? -22.136 -13.141 6.079 1.00 97.25 103 GLU A O 1
ATOM 790 N N . PRO A 1 104 ? -24.337 -12.668 6.105 1.00 96.50 104 PRO A N 1
ATOM 791 C CA . PRO A 1 104 ? -24.506 -12.893 4.675 1.00 96.50 104 PRO A CA 1
ATOM 792 C C . PRO A 1 104 ? -23.529 -12.039 3.856 1.00 96.50 104 PRO A C 1
ATOM 794 O O . PRO A 1 104 ? -23.283 -10.877 4.175 1.00 96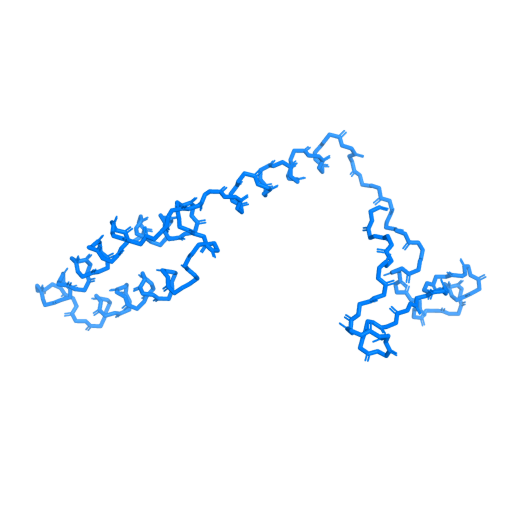.50 104 PRO A O 1
ATOM 797 N N . ASP A 1 105 ? -22.951 -12.639 2.815 1.00 96.25 105 ASP A N 1
ATOM 798 C CA . ASP A 1 105 ? -21.975 -12.007 1.913 1.00 96.25 105 ASP A CA 1
ATOM 799 C C . ASP A 1 105 ? -20.688 -11.493 2.583 1.00 96.25 105 ASP A C 1
ATOM 801 O O . ASP A 1 105 ? -19.925 -10.742 1.975 1.00 96.25 105 ASP A O 1
ATOM 805 N N . ALA A 1 106 ? -20.419 -11.930 3.816 1.00 96.50 106 ALA A N 1
ATOM 806 C CA . ALA A 1 106 ? -19.325 -11.440 4.640 1.00 96.50 106 ALA A CA 1
ATOM 807 C C . ALA A 1 106 ? -19.372 -9.910 4.860 1.00 96.50 106 ALA A C 1
ATOM 809 O O . ALA A 1 106 ? -18.334 -9.241 4.836 1.00 96.50 106 ALA A O 1
ATOM 810 N N . PHE A 1 107 ? -20.578 -9.343 5.013 1.00 96.44 107 PHE A N 1
ATOM 811 C CA . PHE A 1 107 ? -20.783 -7.900 5.138 1.00 96.44 107 PHE A CA 1
ATOM 812 C C . PHE A 1 107 ? -21.891 -7.548 6.139 1.00 96.44 107 PHE A C 1
ATOM 814 O O . PHE A 1 107 ? -23.084 -7.712 5.881 1.00 96.44 107 PHE A O 1
ATOM 821 N N . SER A 1 108 ? -21.505 -6.976 7.280 1.00 94.94 108 SER A N 1
ATOM 822 C CA . SER A 1 108 ? -22.447 -6.530 8.310 1.00 94.94 108 SER A CA 1
ATOM 823 C C . SER A 1 108 ? -23.151 -5.215 7.961 1.00 94.94 108 SER A C 1
ATOM 825 O O . SER A 1 108 ? -24.259 -4.973 8.437 1.00 94.94 108 SER A O 1
ATOM 827 N N . GLY A 1 109 ? -22.545 -4.346 7.148 1.00 95.19 109 GLY A N 1
ATOM 828 C CA . GLY A 1 109 ? -23.093 -3.015 6.859 1.00 95.19 109 GLY A CA 1
ATOM 829 C C . GLY A 1 109 ? -23.196 -2.099 8.085 1.00 95.19 109 GLY A C 1
ATOM 830 O O . GLY A 1 109 ? -24.017 -1.184 8.092 1.00 95.19 109 GLY A O 1
ATOM 831 N N . GLN A 1 110 ? -22.403 -2.362 9.128 1.00 95.25 110 GLN A N 1
ATOM 832 C CA . GLN A 1 110 ? -22.323 -1.507 10.314 1.00 95.25 110 GLN A CA 1
ATOM 833 C C . GLN A 1 110 ? -21.739 -0.127 9.986 1.00 95.25 110 GLN A C 1
ATOM 835 O O . GLN A 1 110 ? -21.004 0.040 9.011 1.00 95.25 110 GLN A O 1
ATOM 840 N N . ASP A 1 111 ? -22.075 0.864 10.813 1.00 93.94 111 ASP A N 1
ATOM 841 C CA . ASP A 1 111 ? -21.510 2.209 10.709 1.00 93.94 111 ASP A CA 1
ATOM 842 C C . ASP A 1 111 ? -20.166 2.282 11.443 1.00 93.94 111 ASP A C 1
ATOM 844 O O . ASP A 1 111 ? -20.092 2.027 12.641 1.00 93.94 111 ASP A O 1
ATOM 848 N N . TYR A 1 112 ? -19.102 2.639 10.730 1.00 93.31 112 TYR A N 1
ATOM 849 C CA . TYR A 1 112 ? -17.742 2.711 11.273 1.00 93.31 112 TYR A CA 1
ATOM 850 C C . TYR A 1 112 ? -17.254 4.154 11.497 1.00 93.31 112 TYR A C 1
ATOM 852 O O . TYR A 1 112 ? -16.063 4.341 11.767 1.00 93.31 112 TYR A O 1
ATOM 860 N N . PHE A 1 113 ? -18.133 5.158 11.373 1.00 91.19 113 PHE A N 1
ATOM 861 C CA . PHE A 1 113 ? -17.803 6.583 11.512 1.00 91.19 113 PHE A CA 1
ATOM 862 C C . PHE A 1 113 ? -18.411 7.250 12.749 1.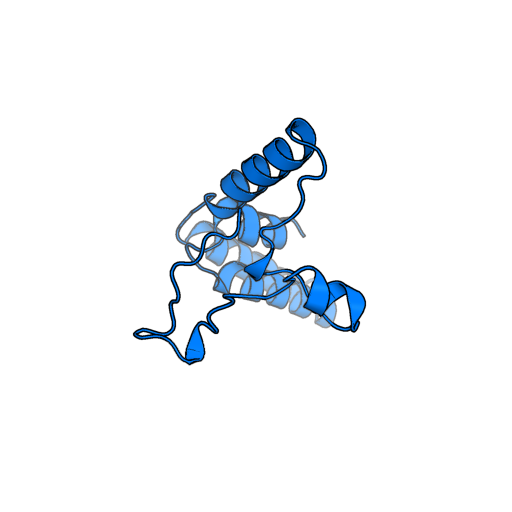00 91.19 113 PHE A C 1
ATOM 864 O O . PHE A 1 113 ? -19.470 6.805 13.238 1.00 91.19 113 PHE A O 1
#